Protein AF-A0A316VLM3-F1 (afdb_monomer_lite)

pLDDT: mean 73.09, std 15.34, range [43.25, 89.0]

InterPro domains:
  IPR036910 High mobility group box domain superfamily [G3DSA:1.10.30.10] (10-56)
  IPR056775 YABBY protein, C-terminal domain [PF04690] (12-53)

Structure (mmCIF, N/CA/C/O backbone):
data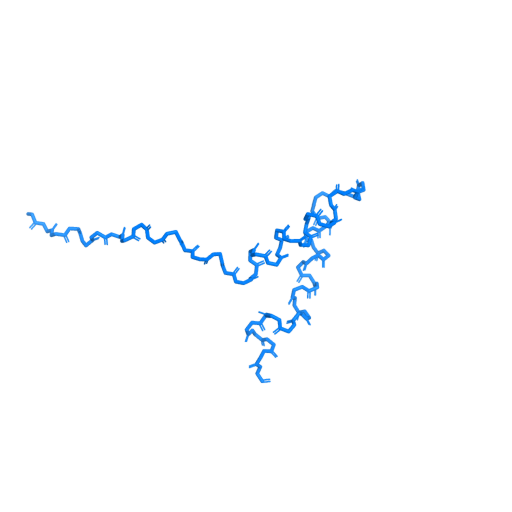_AF-A0A316VLM3-F1
#
_entry.id   AF-A0A316VLM3-F1
#
loop_
_atom_site.group_PDB
_atom_site.id
_atom_site.type_symbol
_atom_site.label_atom_id
_atom_site.label_alt_id
_atom_site.label_comp_id
_atom_site.label_asym_id
_atom_site.label_entity_id
_atom_site.label_seq_id
_atom_site.pdbx_PDB_ins_code
_atom_site.Cartn_x
_atom_site.Cartn_y
_atom_site.Cartn_z
_atom_site.occupancy
_atom_site.B_iso_or_equiv
_atom_site.auth_seq_id
_atom_site.auth_comp_id
_atom_site.auth_asym_id
_atom_site.auth_atom_id
_atom_site.pdbx_PDB_model_num
ATOM 1 N N . MET A 1 1 ? 23.655 24.413 29.569 1.00 43.69 1 MET A N 1
ATOM 2 C CA . MET A 1 1 ? 23.620 22.956 29.301 1.00 43.69 1 MET A CA 1
ATOM 3 C C . MET A 1 1 ? 22.214 22.445 29.578 1.00 43.69 1 MET A C 1
ATOM 5 O O . MET A 1 1 ? 21.814 22.438 30.729 1.00 43.69 1 MET A O 1
ATOM 9 N N . ALA A 1 2 ? 21.449 22.075 28.549 1.00 51.31 2 ALA A N 1
ATOM 10 C CA . ALA A 1 2 ? 20.167 21.382 28.708 1.00 51.31 2 ALA A CA 1
ATOM 11 C C . ALA A 1 2 ? 20.342 19.950 28.176 1.00 51.31 2 ALA A C 1
ATOM 13 O O . ALA A 1 2 ? 20.905 19.800 27.084 1.00 51.31 2 ALA A O 1
ATOM 14 N N . PRO A 1 3 ? 19.931 18.899 28.907 1.00 48.34 3 PRO A N 1
ATOM 15 C CA . PRO A 1 3 ? 20.150 17.535 28.458 1.00 48.34 3 PRO A CA 1
ATOM 16 C C . PRO A 1 3 ? 19.242 17.280 27.254 1.00 48.34 3 PRO A C 1
ATOM 18 O O . PRO A 1 3 ? 18.020 17.192 27.378 1.00 48.34 3 PRO A O 1
ATOM 21 N N . LYS A 1 4 ? 19.841 17.174 26.061 1.00 52.50 4 LYS A N 1
ATOM 22 C CA . LYS A 1 4 ? 19.173 16.592 24.897 1.00 52.50 4 LYS A CA 1
ATOM 23 C C . LYS A 1 4 ? 18.802 15.165 25.287 1.00 52.50 4 LYS A C 1
ATOM 25 O O . LYS A 1 4 ? 19.673 14.300 25.332 1.00 52.50 4 LYS A O 1
ATOM 30 N N . LYS A 1 5 ? 17.522 14.935 25.607 1.00 52.44 5 LYS A N 1
ATOM 31 C CA . LYS A 1 5 ? 16.954 13.590 25.734 1.00 52.44 5 LYS A CA 1
ATOM 32 C C . LYS A 1 5 ? 17.397 12.810 24.504 1.00 52.44 5 LYS A C 1
ATOM 34 O O . LYS A 1 5 ? 17.052 13.187 23.385 1.00 52.44 5 LYS A O 1
ATOM 39 N N . ALA A 1 6 ? 18.213 11.786 24.731 1.00 46.94 6 ALA A N 1
ATOM 40 C CA . ALA A 1 6 ? 18.638 10.854 23.710 1.00 46.94 6 ALA A CA 1
ATOM 41 C C . ALA A 1 6 ? 17.382 10.365 22.983 1.00 46.94 6 ALA A C 1
ATOM 43 O O . ALA A 1 6 ? 16.554 9.661 23.562 1.00 46.94 6 ALA A O 1
ATOM 44 N N . ALA A 1 7 ? 17.203 10.801 21.734 1.00 49.53 7 ALA A N 1
ATOM 45 C CA . ALA A 1 7 ? 16.232 10.205 20.840 1.00 49.53 7 ALA A CA 1
ATOM 46 C C . ALA A 1 7 ? 16.733 8.782 20.622 1.00 49.53 7 ALA A C 1
ATOM 48 O O . ALA A 1 7 ? 17.660 8.558 19.845 1.00 49.53 7 ALA A O 1
ATOM 49 N N . ALA A 1 8 ? 16.200 7.856 21.419 1.00 46.03 8 ALA A N 1
ATOM 50 C CA . ALA A 1 8 ? 16.505 6.448 21.335 1.00 46.03 8 ALA A CA 1
ATOM 51 C C . ALA A 1 8 ? 16.463 6.055 19.858 1.00 46.03 8 ALA A C 1
ATOM 53 O O . ALA A 1 8 ? 15.429 6.188 19.199 1.00 46.03 8 ALA A O 1
ATOM 54 N N . GLY A 1 9 ? 17.605 5.592 19.351 1.00 43.25 9 GLY A N 1
ATOM 55 C CA . GLY A 1 9 ? 17.763 4.954 18.051 1.00 43.25 9 GLY A CA 1
ATOM 56 C C . GLY A 1 9 ? 17.028 3.616 17.994 1.00 43.25 9 GLY A C 1
ATOM 57 O O . GLY A 1 9 ? 17.575 2.615 17.547 1.00 43.25 9 GLY A O 1
ATOM 58 N N . GLY A 1 10 ? 15.777 3.578 18.451 1.00 44.81 10 GLY A N 1
ATOM 59 C CA . GLY A 1 10 ? 14.847 2.522 18.128 1.00 44.81 10 GLY A CA 1
ATOM 60 C C . GLY A 1 10 ? 14.513 2.709 16.665 1.00 44.81 10 GLY A C 1
ATOM 61 O O . GLY A 1 10 ? 13.680 3.549 16.328 1.00 44.81 10 GLY A O 1
ATOM 62 N N . LYS A 1 11 ? 15.206 1.964 15.798 1.00 49.72 11 LYS A N 1
ATOM 63 C CA . LYS A 1 11 ? 14.795 1.672 14.423 1.00 49.72 11 LYS A CA 1
ATOM 64 C C . LYS A 1 11 ? 13.283 1.499 14.472 1.00 49.72 11 LYS A C 1
ATOM 66 O O . LYS A 1 11 ? 12.832 0.475 14.982 1.00 49.72 11 LYS A O 1
ATOM 71 N N . LYS A 1 12 ? 12.518 2.538 14.094 1.00 55.03 12 LYS A N 1
ATOM 72 C CA . LYS A 1 12 ? 11.056 2.502 14.190 1.00 55.03 12 LYS A CA 1
ATOM 73 C C . LYS A 1 12 ? 10.685 1.225 13.469 1.00 55.03 12 LYS A C 1
ATOM 75 O O . LYS A 1 12 ? 10.972 1.126 12.273 1.00 55.03 12 LYS A O 1
ATOM 80 N N . LYS A 1 13 ? 10.190 0.228 14.219 1.00 56.19 13 LYS A N 1
ATOM 81 C CA . LYS A 1 13 ? 9.648 -1.005 13.647 1.00 56.19 13 LYS A CA 1
ATOM 82 C C . LYS A 1 13 ? 8.811 -0.508 12.483 1.00 56.19 13 LYS A C 1
ATOM 84 O O . LYS A 1 13 ? 8.011 0.411 12.696 1.00 56.19 13 LYS A O 1
ATOM 89 N N . GLY A 1 14 ? 9.145 -0.948 11.267 1.00 58.03 14 GLY A N 1
ATOM 90 C CA . GLY A 1 14 ? 8.436 -0.493 10.083 1.00 58.03 14 GLY A CA 1
ATOM 91 C C . GLY A 1 14 ? 6.957 -0.531 10.428 1.00 58.03 14 GLY A C 1
ATOM 92 O O . GLY A 1 14 ? 6.493 -1.494 11.038 1.00 58.03 14 GLY A O 1
ATOM 93 N N . SER A 1 15 ? 6.239 0.573 10.201 1.0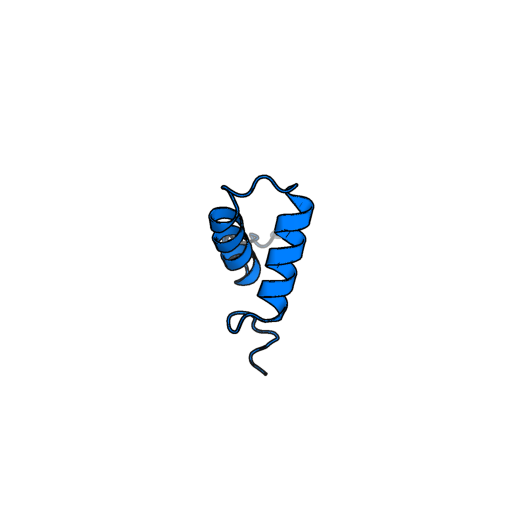0 73.00 15 SER A N 1
ATOM 94 C CA . SER A 1 15 ? 4.786 0.514 10.363 1.00 73.00 15 SER A CA 1
ATOM 95 C C . SER A 1 15 ? 4.311 -0.704 9.572 1.00 73.00 15 SER A C 1
ATOM 97 O O . SER A 1 15 ? 4.883 -0.964 8.514 1.00 73.00 15 SER A O 1
ATOM 99 N N . ALA A 1 16 ? 3.308 -1.448 10.046 1.00 79.19 16 ALA A N 1
ATOM 100 C CA . ALA A 1 16 ? 2.834 -2.655 9.357 1.00 79.19 16 ALA A CA 1
ATOM 101 C C . ALA A 1 16 ? 2.564 -2.403 7.855 1.00 79.19 16 ALA A C 1
ATOM 103 O O . ALA A 1 16 ? 2.722 -3.295 7.027 1.00 79.19 16 ALA A O 1
ATOM 104 N N . TYR A 1 17 ? 2.266 -1.145 7.507 1.00 81.06 17 TYR A N 1
ATOM 105 C CA . TYR A 1 17 ? 2.218 -0.629 6.145 1.00 81.06 17 TYR A CA 1
ATOM 106 C C . TYR A 1 17 ? 3.521 -0.761 5.349 1.00 81.06 17 TYR A C 1
ATOM 108 O O . TYR A 1 17 ? 3.491 -1.207 4.212 1.00 81.06 17 TYR A O 1
ATOM 116 N N . ASN A 1 18 ? 4.660 -0.353 5.911 1.00 83.00 18 ASN A N 1
ATOM 117 C CA . ASN A 1 18 ? 5.964 -0.418 5.255 1.00 83.00 18 ASN A CA 1
ATOM 118 C C . ASN A 1 18 ? 6.433 -1.859 5.048 1.00 83.00 18 ASN A C 1
ATOM 120 O O . ASN A 1 18 ? 7.039 -2.142 4.016 1.00 83.00 18 ASN A O 1
ATOM 124 N N . ASP A 1 19 ? 6.173 -2.750 6.006 1.00 84.94 19 ASP A N 1
ATOM 125 C CA . ASP A 1 19 ? 6.470 -4.176 5.848 1.00 84.94 19 ASP A CA 1
ATOM 126 C C . ASP A 1 19 ? 5.590 -4.787 4.753 1.00 84.94 19 ASP A C 1
ATOM 128 O O . ASP A 1 19 ? 6.118 -5.366 3.807 1.00 84.94 19 ASP A O 1
ATOM 132 N N . PHE A 1 20 ? 4.279 -4.521 4.777 1.00 85.62 20 PHE A N 1
ATOM 133 C CA . PHE A 1 20 ? 3.370 -4.952 3.712 1.00 85.62 20 PHE A CA 1
ATOM 134 C C . PHE A 1 20 ? 3.760 -4.394 2.339 1.00 85.62 20 PHE A C 1
ATOM 136 O O . PHE A 1 20 ? 3.797 -5.129 1.358 1.00 85.62 20 PHE A O 1
ATOM 143 N N . MET A 1 21 ? 4.094 -3.104 2.269 1.00 86.12 21 MET A N 1
ATOM 144 C CA . MET A 1 21 ? 4.551 -2.448 1.046 1.00 86.12 21 MET A CA 1
ATOM 145 C C . MET A 1 21 ? 5.788 -3.132 0.477 1.00 86.12 21 MET A C 1
ATOM 147 O O . MET A 1 21 ? 5.838 -3.396 -0.719 1.00 86.12 21 MET A O 1
ATOM 151 N N . LYS A 1 22 ? 6.787 -3.432 1.313 1.00 85.81 22 LYS A N 1
ATOM 152 C CA . LYS A 1 22 ? 8.010 -4.110 0.869 1.00 85.81 22 LYS A CA 1
ATOM 153 C C . LYS A 1 22 ? 7.745 -5.546 0.432 1.00 85.81 22 LYS A C 1
ATOM 155 O O . LYS A 1 22 ? 8.278 -5.938 -0.602 1.00 85.81 22 LYS A O 1
ATOM 160 N N . GLU A 1 23 ? 6.942 -6.304 1.178 1.00 88.19 23 GLU A N 1
ATOM 161 C CA . GLU A 1 23 ? 6.576 -7.681 0.822 1.00 88.19 23 GLU A CA 1
ATOM 162 C C . GLU A 1 23 ? 5.826 -7.732 -0.516 1.00 88.19 23 GLU A C 1
ATOM 164 O O . GLU A 1 23 ? 6.194 -8.492 -1.412 1.00 88.19 23 GLU A O 1
ATOM 169 N N . GLU A 1 24 ? 4.812 -6.889 -0.694 1.00 88.44 24 GLU A N 1
ATOM 170 C CA . GLU A 1 24 ? 4.016 -6.867 -1.922 1.00 88.44 24 GLU A CA 1
ATOM 171 C C . GLU A 1 24 ? 4.797 -6.285 -3.106 1.00 88.44 24 GLU A C 1
ATOM 173 O O . GLU A 1 24 ? 4.763 -6.845 -4.198 1.00 88.44 24 GLU A O 1
ATOM 178 N N . LEU A 1 25 ? 5.591 -5.226 -2.920 1.00 86.00 25 LEU A N 1
ATOM 179 C CA . LEU A 1 25 ? 6.471 -4.731 -3.989 1.00 86.00 25 LEU A CA 1
ATOM 180 C C . LEU A 1 25 ? 7.553 -5.745 -4.367 1.00 86.00 25 LEU A C 1
ATOM 182 O O . LEU A 1 25 ? 7.962 -5.773 -5.528 1.00 86.00 25 LEU A O 1
ATOM 186 N N . ALA A 1 26 ? 8.011 -6.578 -3.428 1.00 87.19 26 ALA A N 1
ATOM 187 C CA . ALA A 1 26 ? 8.910 -7.686 -3.731 1.00 87.19 26 ALA A CA 1
ATOM 188 C C . ALA A 1 26 ? 8.210 -8.764 -4.576 1.00 87.19 26 ALA A C 1
ATOM 190 O O . ALA A 1 26 ? 8.821 -9.265 -5.519 1.00 87.19 26 ALA A O 1
ATOM 191 N N . LYS A 1 27 ? 6.926 -9.058 -4.323 1.00 84.62 27 LYS A N 1
ATOM 192 C CA . LYS A 1 27 ? 6.118 -9.944 -5.185 1.00 84.62 27 LYS A CA 1
ATOM 193 C C . LYS A 1 27 ? 5.884 -9.353 -6.578 1.00 84.62 27 LYS A C 1
ATOM 195 O O . LYS A 1 27 ? 5.989 -10.068 -7.568 1.00 84.62 27 LYS A O 1
ATOM 200 N N . LEU A 1 28 ? 5.649 -8.041 -6.680 1.00 82.56 28 LEU A N 1
ATOM 201 C CA . LEU A 1 28 ? 5.500 -7.322 -7.956 1.00 82.56 28 LEU A CA 1
ATOM 202 C C . LEU A 1 28 ? 6.845 -6.921 -8.599 1.00 82.56 28 LEU A C 1
ATOM 204 O O . LEU A 1 28 ? 6.881 -6.137 -9.555 1.00 82.56 28 LEU A O 1
ATOM 208 N N . LYS A 1 29 ? 7.978 -7.428 -8.103 1.00 76.56 29 LYS A N 1
ATOM 209 C CA . LYS A 1 29 ? 9.296 -7.062 -8.638 1.00 76.56 29 LYS A CA 1
ATOM 210 C C . LYS A 1 29 ? 9.522 -7.609 -10.052 1.00 76.56 29 LYS A C 1
ATOM 212 O O . LYS A 1 29 ? 10.152 -6.915 -10.841 1.00 76.56 29 LYS A O 1
ATOM 217 N N . SER A 1 30 ? 8.940 -8.767 -10.381 1.00 77.44 30 SER A N 1
ATOM 218 C CA . SER A 1 30 ? 8.967 -9.356 -11.734 1.00 77.44 30 SER A CA 1
ATOM 219 C C . SER A 1 30 ? 8.016 -8.699 -12.733 1.00 77.44 30 SER A C 1
ATOM 221 O O . SER A 1 30 ? 8.111 -8.952 -13.929 1.00 77.44 30 SER A O 1
ATOM 223 N N . ASP A 1 31 ? 7.080 -7.877 -12.270 1.00 80.19 31 ASP A N 1
ATOM 224 C CA . ASP A 1 31 ? 6.155 -7.189 -13.162 1.00 80.19 31 ASP A CA 1
ATOM 225 C C . ASP A 1 31 ? 6.900 -6.046 -13.895 1.00 80.19 31 ASP A C 1
ATOM 227 O O . ASP A 1 31 ? 7.808 -5.438 -13.337 1.00 80.19 31 ASP A O 1
ATOM 231 N N . SER A 1 32 ? 6.600 -5.757 -15.162 1.00 81.31 32 SER A N 1
ATOM 232 C CA . SER A 1 32 ? 7.335 -4.728 -15.934 1.00 81.31 32 SER A CA 1
ATOM 233 C C . SER A 1 32 ? 6.758 -3.313 -15.747 1.00 81.31 32 SER A C 1
ATOM 235 O O . SER A 1 32 ? 7.311 -2.335 -16.250 1.00 81.31 32 SER A O 1
ATOM 237 N N . ARG A 1 33 ? 5.650 -3.165 -14.999 1.00 83.38 33 ARG A N 1
ATOM 238 C CA . ARG A 1 33 ? 4.978 -1.869 -14.837 1.00 83.38 33 ARG A CA 1
ATOM 239 C C . ARG A 1 33 ? 5.871 -0.847 -14.126 1.00 83.38 33 ARG A C 1
ATOM 241 O O . ARG A 1 33 ? 6.717 -1.205 -13.295 1.00 83.38 33 ARG A O 1
ATOM 248 N N . PRO A 1 34 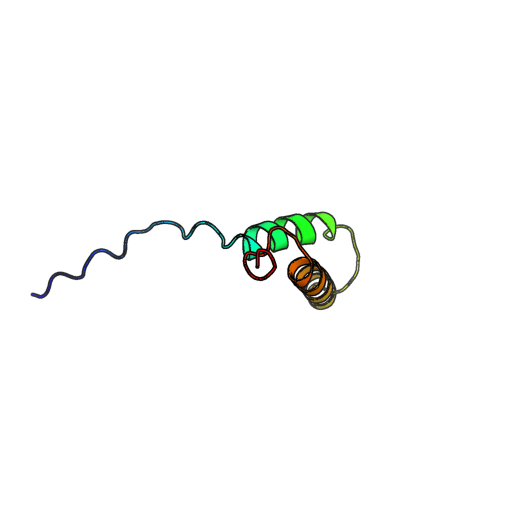? 5.653 0.451 -14.376 1.00 88.62 34 PRO A N 1
ATOM 249 C CA . PRO A 1 34 ? 6.350 1.504 -13.657 1.00 88.62 34 PRO A CA 1
ATOM 250 C C . PRO A 1 34 ? 6.138 1.383 -12.143 1.00 88.62 34 PRO A C 1
ATOM 252 O O . PRO A 1 34 ? 5.039 1.103 -11.657 1.00 88.62 34 PRO A O 1
ATOM 255 N N . HIS A 1 35 ? 7.202 1.656 -11.379 1.00 83.50 35 HIS A N 1
ATOM 256 C CA . HIS A 1 35 ? 7.208 1.571 -9.913 1.00 83.50 35 HIS A CA 1
ATOM 257 C C . HI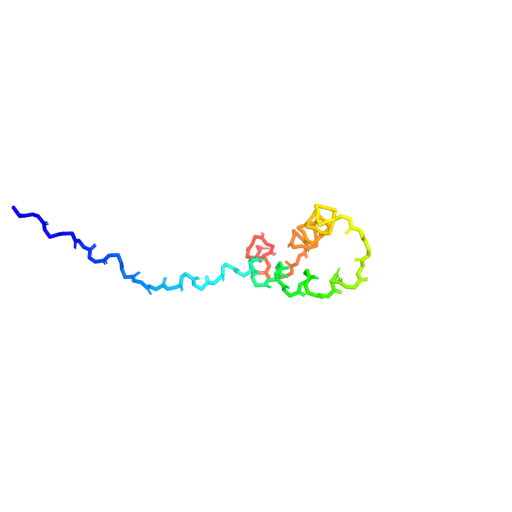S A 1 35 ? 6.004 2.285 -9.281 1.00 83.50 35 HIS A C 1
ATOM 259 O O . HIS A 1 35 ? 5.397 1.775 -8.346 1.00 83.50 35 HIS A O 1
ATOM 265 N N . LYS A 1 36 ? 5.616 3.438 -9.837 1.00 86.19 36 LYS A N 1
ATOM 266 C CA . LYS A 1 36 ? 4.494 4.259 -9.368 1.00 86.19 36 LYS A CA 1
ATOM 267 C C . LYS A 1 36 ? 3.143 3.533 -9.441 1.00 86.19 36 LYS A C 1
ATOM 269 O O . LYS A 1 36 ? 2.326 3.692 -8.537 1.00 86.19 36 LYS A O 1
ATOM 274 N N . GLU A 1 37 ? 2.911 2.735 -10.482 1.00 89.00 37 GLU A N 1
ATOM 275 C CA . GLU A 1 37 ? 1.674 1.960 -10.635 1.00 89.00 37 GLU A CA 1
ATOM 276 C C . GLU A 1 37 ? 1.635 0.768 -9.690 1.00 89.00 37 GLU A C 1
ATOM 278 O O . GLU A 1 37 ? 0.622 0.550 -9.028 1.00 89.00 37 GLU A O 1
ATOM 283 N N . LYS A 1 38 ? 2.759 0.059 -9.545 1.00 86.75 38 LYS A N 1
ATOM 284 C CA . LYS A 1 38 ? 2.893 -1.013 -8.551 1.00 86.75 38 LYS A CA 1
ATOM 285 C C . LYS A 1 38 ? 2.640 -0.483 -7.145 1.00 86.75 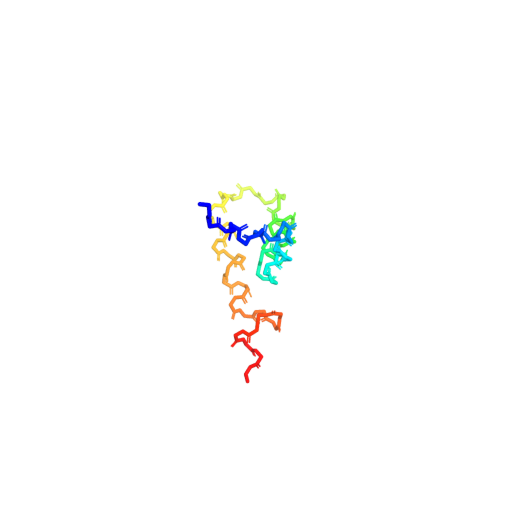38 LYS A C 1
ATOM 287 O O . LYS A 1 38 ? 1.862 -1.064 -6.400 1.00 86.75 38 LYS A O 1
ATOM 292 N N . PHE A 1 39 ? 3.221 0.667 -6.810 1.00 86.25 39 PHE A N 1
ATOM 293 C CA . PHE A 1 39 ? 3.036 1.302 -5.507 1.00 86.25 39 PHE A CA 1
ATOM 294 C C . PHE A 1 39 ? 1.579 1.706 -5.266 1.00 86.25 39 PHE A C 1
ATOM 296 O O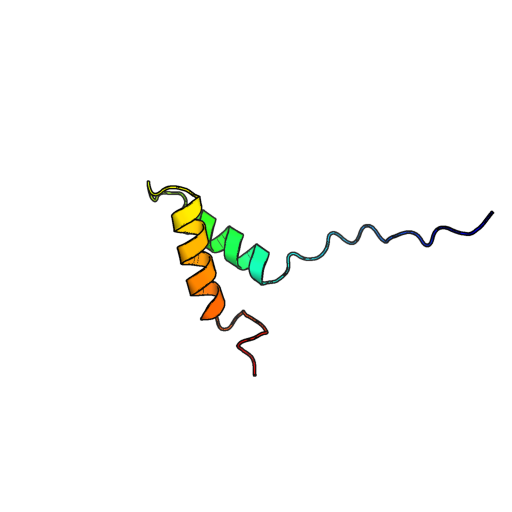 . PHE A 1 39 ? 1.047 1.452 -4.189 1.00 86.25 39 PHE A O 1
ATOM 303 N N . LYS A 1 40 ? 0.904 2.288 -6.271 1.00 88.75 40 LYS A N 1
ATOM 304 C CA . LYS A 1 40 ? -0.536 2.589 -6.197 1.00 88.75 40 LYS A CA 1
ATOM 305 C C . LYS A 1 40 ? -1.368 1.324 -5.994 1.00 88.75 40 LYS A C 1
ATOM 307 O O . LYS A 1 40 ? -2.245 1.317 -5.137 1.00 88.75 40 LYS A O 1
ATOM 312 N N . HIS A 1 41 ? -1.079 0.264 -6.744 1.00 87.94 41 HIS A N 1
ATOM 313 C CA . HIS A 1 41 ? -1.790 -1.006 -6.643 1.00 87.94 41 HIS A CA 1
ATOM 314 C C . HIS A 1 41 ? -1.647 -1.621 -5.244 1.00 87.94 41 HIS A C 1
ATOM 316 O O . HIS A 1 41 ? -2.645 -1.922 -4.590 1.00 87.94 41 HIS A O 1
ATOM 322 N N . VAL A 1 42 ? -0.415 -1.705 -4.738 1.00 88.75 42 VAL A N 1
ATOM 323 C CA . VAL A 1 42 ? -0.116 -2.210 -3.393 1.00 88.75 42 VAL A CA 1
ATOM 324 C C . VAL A 1 42 ? -0.719 -1.315 -2.304 1.00 88.75 42 VAL A C 1
ATOM 326 O O . VAL A 1 42 ? -1.266 -1.828 -1.333 1.00 88.75 42 VAL A O 1
ATOM 329 N N . ALA A 1 43 ? -0.713 0.012 -2.466 1.00 87.06 43 ALA A N 1
ATOM 330 C CA . ALA A 1 43 ? -1.376 0.927 -1.532 1.00 87.06 43 ALA A CA 1
ATOM 331 C C . ALA A 1 43 ? -2.898 0.698 -1.475 1.00 87.06 43 ALA A C 1
ATOM 333 O O . ALA A 1 43 ? -3.485 0.700 -0.390 1.00 87.06 43 ALA A O 1
ATOM 334 N N . SER A 1 44 ? -3.541 0.457 -2.621 1.00 86.88 44 SER A N 1
ATOM 335 C CA . SER A 1 44 ? -4.963 0.096 -2.677 1.00 86.88 44 SER A CA 1
ATOM 336 C C . SER A 1 44 ? -5.243 -1.265 -2.034 1.00 86.88 44 SER A C 1
ATOM 338 O O . SER A 1 44 ? -6.263 -1.414 -1.361 1.00 86.88 44 SER A O 1
ATOM 340 N N . LEU A 1 45 ? -4.341 -2.241 -2.184 1.00 84.81 45 LEU A N 1
ATOM 341 C CA . LEU A 1 45 ? -4.426 -3.527 -1.484 1.00 84.81 45 LEU A CA 1
ATOM 342 C C . LEU A 1 45 ? -4.235 -3.362 0.029 1.00 84.81 45 LEU A C 1
ATOM 344 O O . LEU A 1 45 ? -4.974 -3.963 0.804 1.00 84.81 45 LEU A O 1
ATOM 348 N N . TRP A 1 46 ? -3.320 -2.492 0.468 1.00 84.19 46 TRP A N 1
ATOM 349 C CA . TRP A 1 46 ? -3.133 -2.181 1.887 1.00 84.19 46 TRP A CA 1
ATOM 350 C C . TRP A 1 46 ? -4.387 -1.577 2.519 1.00 84.19 46 TRP A C 1
ATOM 352 O O . TRP A 1 46 ? -4.765 -1.951 3.628 1.00 84.19 46 TRP A O 1
ATOM 362 N N . ALA A 1 47 ? -5.072 -0.677 1.809 1.00 81.44 47 ALA A N 1
ATOM 363 C CA . ALA A 1 47 ? -6.337 -0.108 2.268 1.00 81.44 47 ALA A CA 1
ATOM 364 C C . ALA A 1 47 ? -7.426 -1.174 2.490 1.00 81.44 47 ALA A C 1
ATOM 366 O O . ALA A 1 47 ? -8.340 -0.934 3.268 1.00 81.44 47 ALA A O 1
ATOM 367 N N . LYS A 1 48 ? -7.315 -2.350 1.859 1.00 79.75 48 LYS A N 1
ATOM 368 C CA . LYS A 1 48 ? -8.209 -3.506 2.047 1.00 79.75 48 LYS A CA 1
ATOM 369 C C . LYS A 1 48 ? -7.613 -4.604 2.937 1.00 79.75 48 LYS A C 1
ATOM 371 O O . LYS A 1 48 ? -8.292 -5.578 3.240 1.00 79.75 48 LYS A O 1
ATOM 376 N N . SER A 1 49 ? -6.355 -4.474 3.354 1.00 79.12 49 SER A N 1
ATOM 377 C CA . SER A 1 49 ? -5.640 -5.524 4.077 1.00 79.12 49 SER A CA 1
ATOM 378 C C . SER A 1 49 ? -6.122 -5.624 5.530 1.00 79.12 49 SER A C 1
ATOM 380 O O . SER A 1 49 ? -6.248 -4.593 6.196 1.00 79.12 49 SER A O 1
ATOM 382 N N . PRO A 1 50 ? -6.328 -6.837 6.073 1.00 70.62 50 PRO A N 1
ATOM 383 C CA . PRO A 1 50 ? -6.677 -7.043 7.483 1.00 70.62 50 PRO A CA 1
ATOM 384 C C . PRO A 1 50 ? -5.514 -6.726 8.441 1.00 70.62 50 PRO A C 1
ATOM 386 O O . PRO A 1 50 ? -5.721 -6.556 9.640 1.00 70.62 50 PRO A O 1
ATOM 389 N N . LYS A 1 51 ? -4.280 -6.615 7.917 1.00 70.12 51 LYS A N 1
ATOM 390 C CA . LYS A 1 51 ? -3.103 -6.127 8.660 1.00 70.12 51 LYS A CA 1
ATOM 391 C C . LYS A 1 51 ? -3.106 -4.608 8.843 1.00 70.12 51 LYS A C 1
ATOM 393 O O . LYS A 1 51 ? -2.275 -4.091 9.589 1.00 70.12 51 LYS A O 1
ATOM 398 N N . ASN A 1 52 ? -3.990 -3.884 8.156 1.00 73.00 52 ASN A N 1
ATOM 399 C CA . ASN A 1 52 ? -4.109 -2.450 8.336 1.00 73.00 52 ASN A CA 1
ATOM 400 C C . ASN A 1 52 ? -4.861 -2.174 9.647 1.00 73.00 52 ASN A C 1
ATOM 402 O O . ASN A 1 52 ? -6.046 -2.498 9.729 1.00 73.00 52 ASN A O 1
ATOM 406 N N . PRO A 1 53 ? -4.233 -1.535 10.651 1.00 68.00 53 PRO A N 1
ATOM 407 C CA . PRO A 1 53 ? -4.899 -1.221 11.917 1.00 68.00 53 PRO A CA 1
ATOM 408 C C . PRO A 1 53 ? -6.127 -0.316 11.732 1.00 68.00 53 PRO A C 1
ATOM 410 O O . PRO A 1 53 ? -6.986 -0.261 12.601 1.00 68.00 53 PRO A O 1
ATOM 413 N N . LYS A 1 54 ? -6.249 0.369 10.586 1.00 67.31 54 LYS A N 1
ATOM 414 C CA . LYS A 1 54 ? -7.429 1.164 10.225 1.00 67.31 54 LYS A CA 1
ATOM 415 C C . LYS A 1 54 ? -8.646 0.316 9.810 1.00 67.31 54 LYS A C 1
ATOM 417 O O . LYS A 1 54 ? -9.760 0.818 9.888 1.00 67.31 54 LYS A O 1
ATOM 422 N N . ASN A 1 55 ? -8.434 -0.936 9.396 1.00 64.19 55 ASN A N 1
ATOM 423 C CA . ASN A 1 55 ? -9.490 -1.904 9.067 1.00 64.19 55 ASN A CA 1
ATOM 424 C C . ASN A 1 55 ? -9.827 -2.843 10.235 1.00 64.19 55 ASN A C 1
ATOM 426 O O . ASN A 1 55 ? -10.771 -3.614 10.128 1.00 64.19 55 ASN A O 1
ATOM 430 N N . GLN A 1 56 ? -9.070 -2.793 11.336 1.00 60.44 56 GLN A N 1
ATOM 431 C CA . GLN A 1 56 ? -9.363 -3.531 12.571 1.00 60.44 56 GLN A CA 1
ATOM 432 C C . GLN A 1 56 ? -10.328 -2.752 13.482 1.00 60.44 56 GLN A C 1
ATOM 434 O O . GLN A 1 56 ? -10.083 -2.641 14.683 1.00 60.44 56 GLN A O 1
ATOM 439 N N . LYS A 1 57 ? -11.375 -2.149 12.910 1.00 51.09 57 LYS A N 1
ATOM 440 C CA . LYS A 1 57 ? -12.404 -1.442 13.678 1.00 51.09 57 LYS A CA 1
ATOM 441 C C . LYS A 1 57 ? -13.692 -2.243 13.728 1.00 51.09 57 LYS A C 1
ATOM 443 O O . LYS A 1 57 ? -14.054 -2.802 12.672 1.00 51.09 57 LYS A O 1
#

Secondary structure (DSSP, 8-state):
---------------HHHHHHHHHHHHGGGS-S-HHHHHHHHHHHHHH-TT-TTT--

Organism: NCBI:txid1280837

Radius of gyration: 16.43 Å; chains: 1; bounding box: 36×33×45 Å

Foldseek 3Di:
DDDPPPPPPPPPPPQLLRVQLVVQVVVCVPPPDDPVVSSVVSVVVLVVDPSNVVVVD

Sequence (57 aa):
MAPKKAAAGGKKKGSAYNDFMKEELAKLKSDSRPHKEKFKHVASLWAKSPKNPKNQK